Protein AF-A0A2R5FBG6-F1 (afdb_monomer_lite)

Secondary structure (DSSP, 8-state):
-PPPP--------PPPPPHHHHHHHHHHHHHHS-SS---EEE---SS---SSPPEEEEEEEEEPPTTSTT-EEEEESS-SS---HHHHHHHHHHHHHHHHHHHHHHHHTSSS-HHHHHHHHHHHHHS----

Structure (mmCIF, N/CA/C/O backbone):
data_AF-A0A2R5FBG6-F1
#
_entry.id   AF-A0A2R5FBG6-F1
#
loop_
_atom_site.group_PDB
_atom_site.id
_atom_site.type_symbol
_atom_site.label_atom_id
_atom_site.label_alt_id
_atom_site.label_comp_id
_atom_site.label_asym_id
_atom_site.label_entity_id
_atom_site.label_seq_id
_atom_site.pdbx_PDB_ins_code
_atom_site.Cartn_x
_atom_site.Cartn_y
_atom_site.Cartn_z
_atom_site.occupancy
_atom_site.B_iso_or_equiv
_atom_site.auth_seq_id
_atom_site.auth_comp_id
_atom_site.auth_asym_id
_atom_site.auth_atom_id
_atom_site.pdbx_PDB_model_num
ATOM 1 N N . MET A 1 1 ? -22.314 44.820 39.359 1.00 42.12 1 MET A N 1
ATOM 2 C CA . MET A 1 1 ? -21.416 43.690 39.047 1.00 42.12 1 MET A CA 1
ATOM 3 C C . MET A 1 1 ? -21.972 43.029 37.802 1.00 42.12 1 MET A C 1
ATOM 5 O O . MET A 1 1 ? -23.043 42.446 37.880 1.00 42.12 1 MET A O 1
ATOM 9 N N . SER A 1 2 ? -21.333 43.244 36.655 1.00 45.41 2 SER A N 1
ATOM 10 C CA . SER A 1 2 ? -21.823 42.777 35.355 1.00 45.41 2 SER A CA 1
ATOM 11 C C . SER A 1 2 ? -21.141 41.458 35.008 1.00 45.41 2 SER A C 1
ATOM 13 O O . SER A 1 2 ? -19.916 41.386 34.983 1.00 45.41 2 SER A O 1
ATOM 15 N N . THR A 1 3 ? -21.929 40.412 34.782 1.00 41.12 3 THR A N 1
ATOM 16 C CA . THR A 1 3 ? -21.466 39.116 34.272 1.00 41.12 3 THR A CA 1
ATOM 17 C C . THR A 1 3 ? -20.970 39.263 32.831 1.00 41.12 3 THR A C 1
ATOM 19 O O . THR A 1 3 ? -21.702 39.834 32.020 1.00 41.12 3 THR A O 1
ATOM 22 N N . PRO A 1 4 ? -19.780 38.754 32.469 1.00 42.72 4 PRO A N 1
ATOM 23 C CA . PRO A 1 4 ? -19.367 38.702 31.073 1.00 42.72 4 PRO A CA 1
ATOM 24 C C . PRO A 1 4 ? -20.151 37.613 30.323 1.00 42.72 4 PRO A C 1
ATOM 26 O O . PRO A 1 4 ? -20.404 36.529 30.851 1.00 42.72 4 PRO A O 1
ATOM 29 N N . SER A 1 5 ? -20.560 37.929 29.093 1.00 48.31 5 SER A N 1
ATOM 30 C CA . SER A 1 5 ? -21.272 37.032 28.185 1.00 48.31 5 SER A CA 1
ATOM 31 C C . SER A 1 5 ? -20.359 35.916 27.677 1.00 48.31 5 SER A C 1
ATOM 33 O O . SER A 1 5 ? -19.268 36.186 27.180 1.00 48.31 5 SER A O 1
ATOM 35 N N . LEU A 1 6 ? -20.840 34.673 27.736 1.00 46.38 6 LEU A N 1
ATOM 36 C CA . LEU A 1 6 ? -20.273 33.519 27.034 1.00 46.38 6 LEU A CA 1
ATOM 37 C C . LEU A 1 6 ? -20.494 33.682 25.526 1.00 46.38 6 LEU A C 1
ATOM 39 O O . LEU A 1 6 ? -21.456 33.174 24.957 1.00 46.38 6 LEU A O 1
ATOM 43 N N . GLY A 1 7 ? -19.613 34.436 24.888 1.00 50.31 7 GLY A N 1
ATOM 44 C CA . GLY A 1 7 ? -19.583 34.610 23.447 1.00 50.31 7 GLY A CA 1
ATOM 45 C C . GLY A 1 7 ? -18.149 34.836 23.026 1.00 50.31 7 GLY A C 1
ATOM 46 O O . GLY A 1 7 ? -17.744 35.982 22.955 1.00 50.31 7 GLY A O 1
ATOM 47 N N . GLU A 1 8 ? -17.402 33.741 22.863 1.00 50.50 8 GLU A N 1
ATOM 48 C CA . GLU A 1 8 ? -16.229 33.573 21.988 1.00 50.50 8 GLU A CA 1
ATOM 49 C C . GLU A 1 8 ? -15.362 32.415 22.495 1.00 50.50 8 GLU A C 1
ATOM 51 O O . GLU A 1 8 ? -14.559 32.549 23.407 1.00 50.50 8 GLU A O 1
ATOM 56 N N . THR A 1 9 ? -15.523 31.250 21.877 1.00 42.22 9 THR A N 1
ATOM 57 C CA . THR A 1 9 ? -14.411 30.337 21.568 1.00 42.22 9 THR A CA 1
ATOM 58 C C . THR A 1 9 ? -14.831 29.553 20.331 1.00 42.22 9 THR A C 1
ATOM 60 O O . THR A 1 9 ? -15.106 28.358 20.369 1.00 42.22 9 THR A O 1
ATOM 63 N N . LEU A 1 10 ? -14.932 30.256 19.199 1.00 40.88 10 LEU A N 1
ATOM 64 C CA . LEU A 1 10 ? -14.807 29.574 17.918 1.00 40.88 10 LEU A CA 1
ATOM 65 C C . LEU A 1 10 ? -13.384 29.014 17.895 1.00 40.88 10 LEU A C 1
ATOM 67 O O . LEU A 1 10 ? -12.412 29.769 17.853 1.00 40.88 10 LEU A O 1
ATOM 71 N N . SER A 1 11 ? -13.274 27.692 18.031 1.00 51.31 11 SER A N 1
ATOM 72 C CA . SER A 1 11 ? -12.029 26.953 17.840 1.00 51.31 11 SER A CA 1
ATOM 73 C C . SER A 1 11 ? -11.338 27.431 16.559 1.00 51.31 11 SER A C 1
ATOM 75 O O . SER A 1 11 ? -12.039 27.799 15.610 1.00 51.31 11 SER A O 1
ATOM 77 N N . PRO A 1 12 ? -9.993 27.446 16.501 1.00 50.22 12 PRO A N 1
ATOM 78 C CA . PRO A 1 12 ? -9.295 27.871 15.299 1.00 50.22 12 PRO A CA 1
ATOM 79 C C . PRO A 1 12 ? -9.839 27.064 14.123 1.00 50.22 12 PRO A C 1
ATOM 81 O O . PRO A 1 12 ? -9.833 25.833 14.150 1.00 50.22 12 PRO A O 1
ATOM 84 N N . ILE A 1 13 ? -10.364 27.770 13.119 1.00 52.41 13 ILE A N 1
ATOM 85 C CA . ILE A 1 13 ? -10.732 27.187 11.834 1.00 52.41 13 ILE A CA 1
ATOM 86 C C . ILE A 1 13 ? -9.414 26.671 11.269 1.00 52.41 13 ILE A C 1
ATOM 88 O O . ILE A 1 13 ? -8.636 27.430 10.690 1.00 52.41 13 ILE A O 1
ATOM 92 N N . HIS A 1 14 ? -9.101 25.404 11.540 1.00 53.41 14 HIS A N 1
ATOM 93 C CA . HIS A 1 14 ? -7.958 24.756 10.931 1.00 53.41 14 HIS A CA 1
ATOM 94 C C . HIS A 1 14 ? -8.142 24.917 9.419 1.00 53.41 14 HIS A C 1
ATOM 96 O O . HIS A 1 14 ? -9.232 24.617 8.917 1.00 53.41 14 HIS A O 1
ATOM 102 N N . PRO A 1 15 ? -7.140 25.446 8.693 1.00 60.69 15 PRO A N 1
ATOM 103 C CA . PRO A 1 15 ? -7.235 25.535 7.245 1.00 60.69 15 PRO A CA 1
ATOM 104 C C . PRO A 1 15 ? -7.583 24.144 6.696 1.00 60.69 15 PRO A C 1
ATOM 106 O O . PRO A 1 15 ? -7.143 23.149 7.284 1.00 60.69 15 PRO A O 1
ATOM 109 N N . PRO A 1 16 ? -8.391 24.050 5.621 1.00 68.38 16 PRO A N 1
ATOM 110 C CA . PRO A 1 16 ? -8.782 22.764 5.061 1.00 68.38 16 PRO A CA 1
ATOM 111 C C . PRO A 1 16 ? -7.525 21.930 4.818 1.00 68.38 16 PRO A C 1
ATOM 113 O O . PRO A 1 16 ? -6.617 22.345 4.097 1.00 68.38 16 PRO A O 1
ATOM 116 N N . LEU A 1 17 ? -7.452 20.792 5.507 1.00 73.75 17 LEU A N 1
ATOM 117 C CA . LEU A 1 17 ? -6.282 19.929 5.501 1.00 73.75 17 LEU A CA 1
ATOM 118 C C . LEU A 1 17 ? -6.095 19.411 4.074 1.00 73.75 17 LEU A C 1
ATOM 120 O O . LEU A 1 17 ? -6.997 18.778 3.521 1.00 73.75 17 LEU A O 1
ATOM 124 N N . THR A 1 18 ? -4.946 19.698 3.463 1.00 82.94 18 THR A N 1
ATOM 125 C CA . THR A 1 18 ? -4.623 19.106 2.163 1.00 82.94 18 THR A CA 1
ATOM 126 C C . THR A 1 18 ? -4.476 17.595 2.319 1.00 82.94 18 THR A C 1
ATOM 128 O O . THR A 1 18 ? -4.226 17.085 3.416 1.00 82.94 18 THR A O 1
ATOM 131 N N . VAL A 1 19 ? -4.630 16.858 1.221 1.00 77.94 19 VAL A N 1
ATOM 132 C CA . VAL A 1 19 ? -4.512 15.393 1.230 1.00 77.94 19 VAL A CA 1
ATOM 133 C C . VAL A 1 19 ? -3.131 14.970 1.741 1.00 77.94 19 VAL A C 1
ATOM 135 O O . VAL A 1 19 ? -3.004 14.024 2.516 1.00 77.94 19 VAL A O 1
ATOM 138 N N . GLU A 1 20 ? -2.098 15.721 1.375 1.00 80.31 20 GLU A N 1
ATOM 139 C CA . GLU A 1 20 ? -0.715 15.504 1.788 1.00 80.31 20 GLU A CA 1
ATOM 140 C C . GLU A 1 20 ? -0.537 15.761 3.288 1.00 80.31 20 GLU A C 1
ATOM 142 O O . GLU A 1 20 ? 0.039 14.928 3.990 1.00 80.31 20 GLU A O 1
ATOM 147 N N . ALA A 1 21 ? -1.095 16.864 3.801 1.00 79.94 21 ALA A N 1
ATOM 148 C CA . ALA A 1 21 ? -1.048 17.191 5.225 1.00 79.94 21 ALA A CA 1
ATOM 149 C C . ALA A 1 21 ? -1.806 16.154 6.071 1.00 79.94 21 ALA A C 1
ATOM 151 O O . ALA A 1 21 ? -1.379 15.804 7.172 1.00 79.94 21 ALA A O 1
ATOM 152 N N . ALA A 1 22 ? -2.901 15.610 5.539 1.00 80.44 22 ALA A N 1
ATOM 153 C CA . ALA A 1 22 ? -3.653 14.531 6.163 1.00 80.44 22 ALA A CA 1
ATOM 154 C C . ALA A 1 22 ? -2.856 13.223 6.224 1.00 80.44 22 ALA A C 1
ATOM 156 O O . ALA A 1 22 ? -2.826 12.572 7.268 1.00 80.44 22 ALA A O 1
ATOM 157 N N . ILE A 1 23 ? -2.166 12.852 5.142 1.00 80.69 23 ILE A N 1
ATOM 158 C CA . ILE A 1 23 ? -1.296 11.668 5.121 1.00 80.69 23 ILE A CA 1
ATOM 159 C C . ILE A 1 23 ? -0.151 11.822 6.116 1.00 80.69 23 ILE A C 1
ATOM 161 O O . ILE A 1 23 ? 0.145 10.878 6.851 1.00 80.69 23 ILE A O 1
ATOM 165 N N . GLU A 1 24 ? 0.480 12.994 6.172 1.00 81.31 24 GLU A N 1
ATOM 166 C CA . GLU A 1 24 ? 1.569 13.252 7.110 1.00 81.31 24 GLU A CA 1
ATOM 167 C C . GLU A 1 24 ? 1.084 13.165 8.562 1.00 81.31 24 GLU A C 1
ATOM 169 O O . GLU A 1 24 ? 1.724 12.501 9.378 1.00 81.31 24 GLU A O 1
ATOM 174 N N . LEU A 1 25 ? -0.071 13.761 8.878 1.00 79.62 25 LEU A N 1
ATOM 175 C CA . LEU A 1 25 ? -0.686 13.684 10.203 1.00 79.62 25 LEU A CA 1
ATOM 176 C C . LEU A 1 25 ? -0.996 12.233 10.594 1.00 79.62 25 LEU A C 1
ATOM 178 O O . LEU A 1 25 ? -0.597 11.789 11.666 1.00 79.62 25 LEU A O 1
ATOM 182 N N . LEU A 1 26 ? -1.671 11.479 9.725 1.00 79.06 26 LEU A N 1
ATOM 183 C CA . LEU A 1 26 ? -2.051 10.089 9.989 1.00 79.06 26 LEU A CA 1
ATOM 184 C C . LEU A 1 26 ? -0.826 9.178 10.122 1.00 79.06 26 LEU A C 1
ATOM 186 O O . LEU A 1 26 ? -0.788 8.294 10.977 1.00 79.06 26 LEU A O 1
ATOM 190 N N . THR A 1 27 ? 0.206 9.426 9.317 1.00 76.38 27 THR A N 1
ATOM 191 C CA . THR A 1 27 ? 1.482 8.712 9.413 1.00 76.38 27 THR A CA 1
ATOM 192 C C . THR A 1 27 ? 2.189 9.053 10.720 1.00 76.38 27 THR A C 1
ATOM 194 O O . THR A 1 27 ? 2.644 8.151 11.415 1.00 76.38 27 THR A O 1
ATOM 197 N N . LYS A 1 28 ? 2.230 10.331 11.114 1.00 76.62 28 LYS A N 1
ATOM 198 C CA . LYS A 1 28 ? 2.771 10.752 12.412 1.00 76.62 28 LYS A CA 1
ATOM 199 C C . LYS A 1 28 ? 2.012 10.122 13.569 1.00 76.62 28 LYS A C 1
ATOM 201 O O . LYS A 1 28 ? 2.661 9.597 14.455 1.00 76.62 28 LYS A O 1
ATOM 206 N N . LEU A 1 29 ? 0.680 10.109 13.549 1.00 74.88 29 LEU A N 1
ATOM 207 C CA . LEU A 1 29 ? -0.138 9.472 14.588 1.00 74.88 29 LEU A CA 1
ATOM 208 C C . LEU A 1 29 ? 0.147 7.971 14.696 1.00 74.88 29 LEU A C 1
ATOM 210 O O . LEU A 1 29 ? 0.287 7.459 15.802 1.00 74.88 29 LEU A O 1
ATOM 214 N N . LYS A 1 30 ? 0.331 7.288 13.561 1.00 70.75 30 LYS A N 1
ATOM 215 C CA . LYS A 1 30 ? 0.746 5.880 13.533 1.00 70.75 30 LYS A CA 1
ATOM 216 C C . LYS A 1 30 ? 2.091 5.651 14.239 1.00 70.75 30 LYS A C 1
ATOM 218 O O . LYS A 1 30 ? 2.240 4.652 14.929 1.00 70.75 30 LYS A O 1
ATOM 223 N N . TRP A 1 31 ? 3.069 6.539 14.047 1.00 69.50 31 TRP A N 1
ATOM 224 C CA . TRP A 1 31 ? 4.411 6.402 14.638 1.00 69.50 31 TRP A CA 1
ATOM 225 C C . TRP A 1 31 ? 4.540 7.002 16.046 1.00 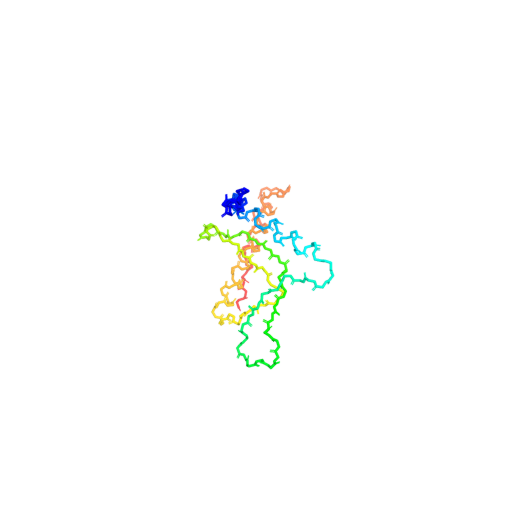69.50 31 TRP A C 1
ATOM 227 O O . TRP A 1 31 ? 5.397 6.572 16.811 1.00 69.50 31 TRP A O 1
ATOM 237 N N . ALA A 1 32 ? 3.709 7.988 16.385 1.00 68.94 32 ALA A N 1
ATOM 238 C CA . ALA A 1 32 ? 3.648 8.629 17.698 1.00 68.94 32 ALA A CA 1
ATOM 239 C C . ALA A 1 32 ? 2.883 7.780 18.726 1.00 68.94 32 ALA A C 1
ATOM 241 O O . ALA A 1 32 ? 3.041 7.990 19.928 1.00 68.94 32 ALA A O 1
ATOM 242 N N . GLY A 1 33 ? 2.082 6.810 18.270 1.00 55.72 33 GLY A N 1
ATOM 243 C CA . GLY A 1 33 ? 1.518 5.764 19.115 1.00 55.72 33 GLY A CA 1
ATOM 244 C C . G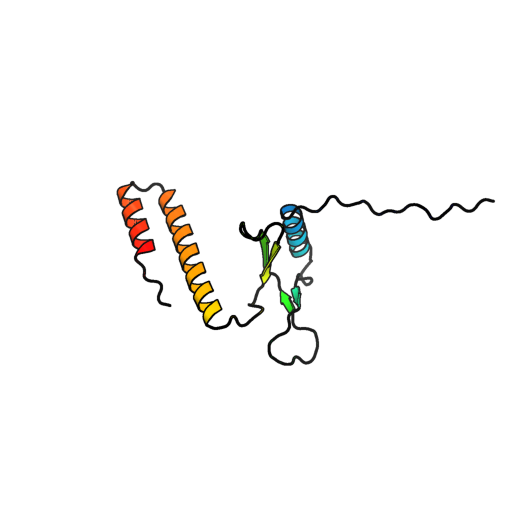LY A 1 33 ? 2.628 4.878 19.679 1.00 55.72 33 GLY A C 1
ATOM 245 O O . GLY A 1 33 ? 3.202 4.046 18.978 1.00 55.72 33 GLY A O 1
ATOM 246 N N . HIS A 1 34 ? 2.952 5.052 20.960 1.00 48.16 34 HIS A N 1
ATOM 247 C CA . HIS A 1 34 ? 3.884 4.182 21.668 1.00 48.16 34 HIS A CA 1
ATOM 248 C C . HIS A 1 34 ? 3.306 2.756 21.776 1.00 48.16 34 HIS A C 1
ATOM 250 O O . HIS A 1 34 ? 2.468 2.469 22.625 1.00 48.16 34 HIS A O 1
ATOM 256 N N . GLY A 1 35 ? 3.782 1.844 20.929 1.00 56.41 35 GLY A N 1
ATOM 257 C CA . GLY A 1 35 ? 3.761 0.391 21.150 1.00 56.41 35 GLY A CA 1
ATOM 258 C C . GLY A 1 35 ? 2.439 -0.357 20.919 1.00 56.41 35 GLY A C 1
ATOM 259 O O . GLY A 1 35 ? 2.493 -1.417 20.305 1.00 56.41 35 GLY A O 1
ATOM 260 N N . ASN A 1 36 ? 1.283 0.165 21.361 1.00 53.00 36 ASN A N 1
ATOM 261 C CA . ASN A 1 36 ? -0.005 -0.563 21.332 1.00 53.00 36 ASN A CA 1
ATOM 262 C C . ASN A 1 36 ? -1.149 0.137 20.572 1.00 53.00 36 ASN A C 1
ATOM 264 O O . ASN A 1 36 ? -2.048 -0.548 20.082 1.00 53.00 36 ASN A O 1
ATOM 268 N N . ASP A 1 37 ? -1.120 1.463 20.426 1.00 59.34 37 ASP A N 1
ATOM 269 C CA . ASP A 1 37 ? -2.175 2.205 19.727 1.00 59.34 37 ASP A CA 1
ATOM 270 C C . ASP A 1 37 ? -1.918 2.192 18.217 1.00 59.34 37 ASP A C 1
ATOM 272 O O . ASP A 1 37 ? -1.345 3.109 17.628 1.00 59.34 37 ASP A O 1
ATOM 276 N N . THR A 1 38 ? -2.312 1.093 17.579 1.00 66.50 38 THR A N 1
ATOM 277 C CA . THR A 1 38 ? -2.306 0.979 16.120 1.00 66.50 38 THR A CA 1
ATOM 278 C C . THR A 1 38 ? -3.576 1.595 15.547 1.00 66.50 38 THR A C 1
ATOM 280 O O . THR A 1 38 ? -4.689 1.304 15.989 1.00 66.50 38 THR A O 1
ATOM 283 N N . ILE A 1 39 ? -3.430 2.434 14.514 1.00 77.81 39 ILE A N 1
ATOM 284 C CA . ILE A 1 39 ? -4.586 2.851 13.717 1.00 77.81 39 ILE A CA 1
ATOM 285 C C . ILE A 1 39 ? -5.141 1.588 13.062 1.00 77.81 39 ILE A C 1
ATOM 287 O O . ILE A 1 39 ? -4.452 0.943 12.272 1.00 77.81 39 ILE A O 1
ATOM 291 N N . SER A 1 40 ? -6.373 1.230 13.403 1.00 80.88 40 SER A N 1
ATOM 292 C CA . SER A 1 40 ? -7.058 0.065 12.861 1.00 80.88 40 SER A CA 1
ATOM 293 C C . SER A 1 40 ? -8.399 0.467 12.266 1.00 80.88 40 SER A C 1
ATOM 295 O O . SER A 1 40 ? -9.022 1.448 12.675 1.00 80.88 40 SER A O 1
ATOM 297 N N . ILE A 1 41 ? -8.819 -0.274 11.248 1.00 82.31 41 ILE A N 1
ATOM 298 C CA . ILE A 1 41 ? -10.108 -0.088 10.591 1.00 82.31 41 ILE A CA 1
ATOM 299 C C . ILE A 1 41 ? -11.002 -1.234 11.031 1.00 82.31 41 ILE A C 1
ATOM 301 O O . ILE A 1 41 ? -10.666 -2.402 10.822 1.00 82.31 41 ILE A O 1
ATOM 305 N N . ALA A 1 42 ? -12.127 -0.887 11.650 1.00 79.00 42 ALA A N 1
ATOM 306 C CA . ALA A 1 42 ? -13.194 -1.835 11.911 1.00 79.00 42 ALA A CA 1
ATOM 307 C C . ALA A 1 42 ? -13.792 -2.313 10.582 1.00 79.00 42 ALA A C 1
ATOM 309 O O . ALA A 1 42 ? -13.999 -1.517 9.663 1.00 79.00 42 ALA A O 1
ATOM 310 N N . TYR A 1 43 ? -14.072 -3.606 10.482 1.00 77.69 43 TYR A N 1
ATOM 311 C CA . TYR A 1 43 ? -14.700 -4.200 9.310 1.00 77.69 43 TYR A CA 1
ATOM 312 C C . TYR A 1 43 ? -15.701 -5.270 9.733 1.00 77.69 43 TYR A C 1
ATOM 314 O O . TYR A 1 43 ? -15.632 -5.817 10.833 1.00 77.69 43 TYR A O 1
ATOM 322 N N . GLU A 1 44 ? -16.638 -5.561 8.841 1.00 68.19 44 GLU A N 1
ATOM 323 C CA . GLU A 1 44 ? -17.627 -6.609 9.042 1.00 68.19 44 GLU A CA 1
ATOM 324 C C . GLU A 1 44 ? -17.210 -7.836 8.221 1.00 68.19 44 GLU A C 1
ATOM 326 O O . GLU A 1 44 ? -17.297 -7.814 6.988 1.00 68.19 44 GLU A O 1
ATOM 331 N N . PRO A 1 45 ? -16.680 -8.896 8.854 1.00 67.25 45 PRO A N 1
ATOM 332 C CA . PRO A 1 45 ? -16.368 -10.118 8.135 1.00 67.25 45 PRO A CA 1
ATOM 333 C C . PRO A 1 45 ? -17.663 -10.814 7.704 1.00 67.25 45 PRO A C 1
ATOM 335 O O . PRO A 1 45 ? -18.690 -10.720 8.366 1.00 67.25 45 PRO A O 1
ATOM 338 N N . GLY A 1 46 ? -17.606 -11.600 6.624 1.00 64.31 46 GLY A N 1
ATOM 339 C CA . GLY A 1 46 ? -18.739 -12.407 6.139 1.00 64.31 46 GLY A CA 1
ATOM 340 C C . GLY A 1 46 ? -19.153 -13.570 7.058 1.00 64.31 46 GLY A C 1
ATOM 341 O O . GLY A 1 46 ? -19.763 -14.528 6.590 1.00 64.31 46 GLY A O 1
ATOM 342 N N . HIS A 1 47 ? -18.784 -13.529 8.338 1.00 65.12 47 HIS A N 1
ATOM 343 C CA . HIS A 1 47 ? -19.143 -14.494 9.369 1.00 65.12 47 HIS A CA 1
ATOM 344 C C . HIS A 1 47 ? -19.536 -13.759 10.654 1.00 65.12 47 HIS A C 1
ATOM 346 O O . HIS A 1 47 ? -19.034 -12.675 10.941 1.00 65.12 47 HIS A O 1
ATOM 352 N N . ALA A 1 48 ? -20.393 -14.373 11.472 1.00 60.78 48 ALA A N 1
ATOM 353 C CA . ALA A 1 48 ? -20.717 -13.825 12.784 1.00 60.78 48 ALA A CA 1
ATOM 354 C C . ALA A 1 48 ? -19.466 -13.805 13.676 1.00 60.78 48 ALA A C 1
ATOM 356 O O . ALA A 1 48 ? -18.700 -14.772 13.713 1.00 60.78 48 ALA A O 1
ATOM 357 N N . THR A 1 49 ? -19.259 -12.710 14.402 1.00 56.50 49 THR A N 1
ATOM 358 C CA . THR A 1 49 ? -18.201 -12.594 15.411 1.00 56.50 49 THR A CA 1
ATOM 359 C C . THR A 1 49 ? -18.811 -12.412 16.787 1.00 56.50 49 THR A C 1
ATOM 361 O O . THR A 1 49 ? -19.728 -11.615 16.964 1.00 56.50 49 THR A O 1
ATOM 364 N N . ILE A 1 50 ? -18.302 -13.156 17.768 1.00 57.31 50 ILE A N 1
ATOM 365 C CA . ILE A 1 50 ? -18.669 -13.008 19.178 1.00 57.31 50 ILE A CA 1
ATOM 366 C C . ILE A 1 50 ? -17.570 -12.178 19.845 1.00 57.31 50 ILE A C 1
ATOM 368 O O . ILE A 1 50 ? -16.411 -12.585 19.832 1.00 57.31 50 ILE A O 1
ATOM 372 N N . GLY A 1 51 ? -17.926 -11.031 20.428 1.00 73.38 51 GLY A N 1
ATOM 373 C CA . GLY A 1 51 ? -16.986 -10.145 21.123 1.00 73.38 51 GLY A CA 1
ATOM 374 C C . GLY A 1 51 ? -16.809 -8.787 20.440 1.00 73.38 51 GLY A C 1
ATOM 375 O O . GLY A 1 51 ? -17.769 -8.228 19.915 1.00 73.38 51 GLY A O 1
ATOM 376 N N . ALA A 1 52 ? -15.593 -8.236 20.505 1.00 67.38 52 ALA A N 1
ATOM 377 C CA . ALA A 1 52 ? -15.269 -6.924 19.944 1.00 67.38 52 ALA A CA 1
ATOM 378 C C . ALA A 1 52 ? -15.394 -6.903 18.411 1.00 67.38 52 ALA A C 1
ATOM 380 O O . ALA A 1 52 ? -15.147 -7.914 17.750 1.00 67.38 52 ALA A O 1
ATOM 381 N N . THR A 1 53 ? -15.746 -5.737 17.853 1.00 76.19 53 THR A N 1
ATOM 382 C CA . THR A 1 53 ? -15.813 -5.533 16.402 1.00 76.19 53 THR A CA 1
ATOM 383 C C . THR A 1 53 ? -14.469 -5.890 15.767 1.00 76.19 53 THR A C 1
ATOM 385 O 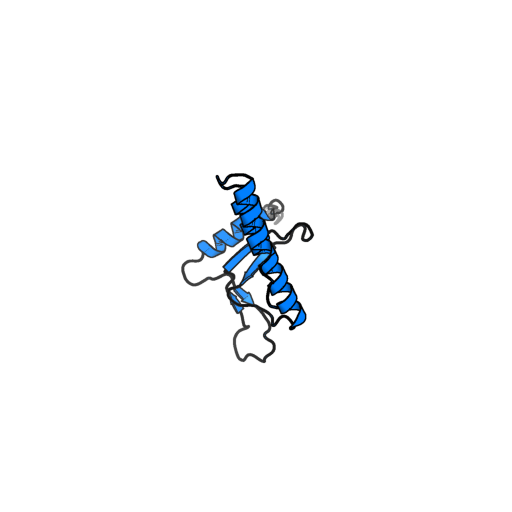O . THR A 1 53 ? -13.446 -5.347 16.193 1.00 76.19 53 THR A O 1
ATOM 388 N N . PRO A 1 54 ? -14.445 -6.771 14.755 1.00 78.62 54 PRO A N 1
ATOM 389 C CA . PRO A 1 54 ? -13.220 -7.123 14.055 1.00 78.62 54 PRO A CA 1
ATOM 390 C C . PRO A 1 54 ? -12.553 -5.876 13.491 1.00 78.62 54 PRO A C 1
ATOM 392 O O . PRO A 1 54 ? -13.198 -5.039 12.858 1.00 78.62 54 PRO A O 1
ATOM 395 N N . SER A 1 55 ? -11.252 -5.751 13.715 1.00 83.06 55 SER A N 1
ATOM 396 C CA . SER A 1 55 ? -10.455 -4.655 13.185 1.00 83.06 55 SER A CA 1
ATOM 397 C C . SER A 1 55 ? -9.162 -5.179 12.576 1.00 83.06 55 SER A C 1
ATOM 399 O O . SER A 1 55 ? -8.676 -6.254 12.929 1.00 83.06 55 SER A O 1
ATOM 401 N N . VAL A 1 56 ? -8.624 -4.433 11.613 1.00 85.19 56 VAL A N 1
ATOM 402 C CA . VAL A 1 56 ? -7.333 -4.731 10.981 1.00 85.19 56 VAL A CA 1
ATOM 403 C C . VAL A 1 56 ? -6.454 -3.500 11.053 1.00 85.19 56 VAL A C 1
ATOM 405 O O . VAL A 1 56 ? -6.909 -2.386 10.778 1.00 85.19 56 VAL A O 1
ATOM 408 N N . ALA A 1 57 ? -5.187 -3.701 11.404 1.00 83.94 57 ALA A N 1
ATOM 409 C CA . ALA A 1 57 ? -4.206 -2.633 11.470 1.00 83.94 57 ALA A CA 1
ATOM 410 C C . ALA A 1 57 ? -3.962 -2.002 10.087 1.00 83.94 57 ALA A C 1
ATOM 412 O O . ALA A 1 57 ? -3.847 -2.688 9.065 1.00 83.94 57 ALA A O 1
ATOM 413 N N . VAL A 1 58 ? -3.849 -0.676 10.061 1.00 85.44 58 VAL A N 1
ATOM 414 C CA . VAL A 1 58 ? -3.452 0.098 8.885 1.00 85.44 58 VAL A CA 1
ATOM 415 C C . VAL A 1 58 ? -1.928 0.125 8.801 1.00 85.44 58 VAL A C 1
ATOM 417 O O . VAL A 1 58 ? -1.229 0.639 9.676 1.00 85.44 58 VAL A O 1
ATOM 420 N N . THR A 1 59 ? -1.388 -0.412 7.713 1.00 84.38 59 THR A N 1
ATOM 421 C CA . THR A 1 59 ? 0.048 -0.458 7.430 1.00 84.38 59 THR A CA 1
ATOM 422 C C . THR A 1 59 ? 0.554 0.824 6.775 1.00 84.38 59 THR A C 1
ATOM 424 O O . THR A 1 59 ? 1.725 1.163 6.950 1.00 84.38 59 THR A O 1
ATOM 427 N N . GLY A 1 60 ? -0.300 1.600 6.103 1.00 80.12 60 GLY A N 1
ATOM 428 C CA . GLY A 1 60 ? 0.088 2.897 5.544 1.00 80.12 60 GLY A CA 1
ATOM 429 C C . GLY A 1 60 ? -1.056 3.662 4.888 1.00 80.12 60 GLY A C 1
ATOM 430 O O . GLY A 1 60 ? -2.159 3.145 4.749 1.00 80.12 60 GLY A O 1
ATOM 431 N N . PHE A 1 61 ? -0.768 4.888 4.457 1.00 81.50 61 PHE A N 1
ATOM 432 C CA . PHE A 1 61 ? -1.703 5.760 3.748 1.00 81.50 61 PHE A CA 1
ATOM 433 C C . PHE A 1 61 ? -1.097 6.210 2.420 1.00 81.50 61 PHE A C 1
ATOM 435 O O . PHE A 1 61 ? 0.112 6.413 2.324 1.00 81.50 61 PHE A O 1
ATOM 442 N N . THR A 1 62 ? -1.929 6.352 1.393 1.00 78.44 62 THR A N 1
ATOM 443 C CA . THR A 1 62 ? -1.517 6.781 0.050 1.00 78.44 62 THR A CA 1
ATOM 444 C C . THR A 1 62 ? -2.534 7.749 -0.542 1.00 78.44 62 THR A C 1
ATOM 446 O O . THR A 1 62 ? -3.719 7.701 -0.204 1.00 78.44 62 THR A O 1
ATOM 449 N N . VAL A 1 63 ? -2.071 8.632 -1.427 1.00 79.00 63 VAL A N 1
ATOM 450 C CA . VAL A 1 63 ? -2.953 9.472 -2.246 1.00 79.00 63 VAL A CA 1
ATOM 451 C C . VAL A 1 63 ? -3.571 8.600 -3.338 1.00 79.00 63 VAL A C 1
ATOM 453 O O . VAL A 1 63 ? -2.891 7.758 -3.928 1.00 79.00 63 VAL A O 1
ATOM 456 N N . GLY A 1 64 ? -4.862 8.786 -3.605 1.00 66.56 64 GLY A N 1
ATOM 457 C CA . GLY A 1 64 ? -5.531 8.125 -4.721 1.00 66.56 64 GLY A CA 1
ATOM 458 C C . GLY A 1 64 ? -4.965 8.501 -6.088 1.00 66.56 64 GLY A C 1
ATOM 459 O O . GLY A 1 64 ? -4.453 9.596 -6.280 1.00 66.56 64 GLY A O 1
ATOM 460 N N . PHE A 1 65 ? -5.114 7.606 -7.066 1.00 60.50 65 PHE A N 1
ATOM 461 C CA . PHE A 1 65 ? -4.804 7.916 -8.467 1.00 60.50 65 PHE A CA 1
ATOM 462 C C . PHE A 1 65 ? -5.832 8.890 -9.065 1.00 60.50 65 PHE A C 1
ATOM 464 O O . PHE A 1 65 ? -6.974 8.882 -8.611 1.00 60.50 65 PHE A O 1
ATOM 471 N N . ASP A 1 66 ? -5.425 9.643 -10.094 1.00 51.38 66 ASP A N 1
ATOM 472 C CA . ASP A 1 66 ? -6.061 10.789 -10.784 1.00 51.38 66 ASP A CA 1
ATOM 473 C C . ASP A 1 66 ? -7.603 10.878 -10.737 1.00 51.38 66 ASP A C 1
ATOM 475 O O . ASP A 1 66 ? -8.164 11.932 -10.485 1.00 51.38 66 ASP A O 1
ATOM 479 N N . TRP A 1 67 ? -8.337 9.771 -10.858 1.00 55.50 67 TRP A N 1
ATOM 480 C CA . TRP A 1 67 ? -9.810 9.785 -10.798 1.00 55.50 67 TRP A CA 1
ATOM 481 C C . TRP A 1 67 ? -10.398 9.854 -9.373 1.00 55.50 67 TRP A C 1
ATOM 483 O O . TRP A 1 67 ? -11.615 9.877 -9.197 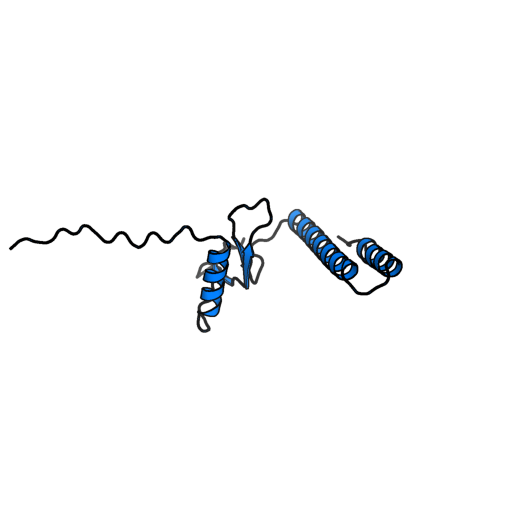1.00 55.50 67 TRP A O 1
ATOM 493 N N . ASN A 1 68 ? -9.554 9.882 -8.338 1.00 60.41 68 ASN A N 1
ATOM 494 C CA . ASN A 1 68 ? -9.928 9.850 -6.922 1.00 60.41 68 ASN A CA 1
ATOM 495 C C . ASN A 1 68 ? -9.652 11.186 -6.210 1.00 60.41 68 ASN A C 1
ATOM 497 O O . ASN A 1 68 ? -9.175 11.184 -5.073 1.00 60.41 68 ASN A O 1
ATOM 501 N N . HIS A 1 69 ? -9.940 12.311 -6.878 1.00 61.59 69 HIS A N 1
ATOM 502 C CA . HIS A 1 69 ? -9.735 13.671 -6.363 1.00 61.59 69 HIS A CA 1
ATOM 503 C C . HIS A 1 69 ? -10.089 13.801 -4.869 1.00 61.59 69 HIS A C 1
ATOM 505 O O . HIS A 1 69 ? -11.232 13.579 -4.466 1.00 61.59 69 HIS A O 1
ATOM 511 N N . GLY A 1 70 ? -9.095 14.169 -4.054 1.00 68.62 70 GLY A N 1
ATOM 512 C CA . GLY A 1 70 ? -9.276 14.460 -2.628 1.00 68.62 70 GLY A CA 1
ATOM 513 C C . GLY A 1 70 ? -9.384 13.243 -1.702 1.00 68.62 70 GLY A C 1
ATOM 514 O O . GLY A 1 70 ? -9.720 13.418 -0.533 1.00 68.62 70 GLY A O 1
ATOM 515 N N . LYS A 1 71 ? -9.137 12.016 -2.185 1.00 76.62 71 LYS A N 1
ATOM 516 C CA . LYS A 1 71 ? -9.264 10.797 -1.370 1.00 76.62 71 LYS A CA 1
ATOM 517 C C . LYS A 1 71 ? -7.917 10.243 -0.911 1.00 76.62 71 LYS A C 1
ATOM 519 O O . LYS A 1 71 ? -6.953 10.172 -1.674 1.00 76.62 71 LYS A O 1
ATOM 524 N N . ILE A 1 72 ? -7.908 9.769 0.333 1.00 79.88 72 ILE A N 1
ATOM 525 C CA . ILE A 1 72 ? -6.805 9.031 0.953 1.00 79.88 72 ILE A CA 1
ATOM 526 C C . ILE A 1 72 ? -7.184 7.555 0.991 1.00 79.88 72 ILE A C 1
ATOM 528 O O . ILE A 1 72 ? -8.310 7.201 1.342 1.00 79.88 72 ILE A O 1
ATOM 532 N N . PHE A 1 73 ? -6.231 6.695 0.660 1.00 80.94 73 PHE A N 1
ATOM 533 C CA . PHE A 1 73 ? -6.387 5.249 0.692 1.00 80.94 73 PHE A CA 1
ATOM 534 C C . PHE A 1 73 ? -5.546 4.671 1.824 1.00 80.94 73 PHE A C 1
ATOM 536 O O . PHE A 1 73 ? -4.334 4.892 1.879 1.00 80.94 73 PHE A O 1
ATOM 543 N N . ALA A 1 74 ? -6.195 3.926 2.717 1.00 83.69 74 ALA A N 1
ATOM 544 C CA . ALA A 1 74 ? -5.539 3.185 3.783 1.00 83.69 74 ALA A CA 1
ATOM 545 C C . ALA A 1 74 ? -5.179 1.774 3.300 1.00 83.69 74 ALA A C 1
ATOM 547 O O . ALA A 1 74 ? -6.032 1.029 2.817 1.00 83.69 74 ALA A O 1
ATOM 548 N N . ASN A 1 75 ? -3.912 1.405 3.452 1.00 83.06 75 ASN A N 1
ATOM 549 C CA . ASN A 1 75 ? -3.422 0.051 3.246 1.00 83.06 75 ASN A CA 1
ATOM 550 C C . ASN A 1 75 ? -3.545 -0.712 4.562 1.00 83.06 75 ASN A C 1
ATOM 552 O O . ASN A 1 75 ? -3.085 -0.226 5.590 1.00 83.06 75 ASN A O 1
ATOM 556 N N . THR A 1 76 ? -4.146 -1.894 4.544 1.00 85.12 76 THR A N 1
ATOM 557 C CA . THR A 1 76 ? -4.350 -2.730 5.734 1.00 85.12 76 THR A CA 1
ATOM 558 C C . THR A 1 76 ? -3.416 -3.936 5.739 1.00 85.12 76 THR A C 1
ATOM 560 O O . THR A 1 76 ? -2.917 -4.347 4.692 1.00 85.12 76 THR A O 1
ATOM 563 N N . GLU A 1 77 ? -3.156 -4.494 6.922 1.00 80.81 77 GLU A N 1
ATOM 564 C CA . GLU A 1 77 ? -2.326 -5.695 7.098 1.00 80.81 77 GLU A CA 1
ATOM 565 C C . GLU A 1 77 ? -2.924 -6.912 6.384 1.00 80.81 77 GLU A C 1
ATOM 567 O O . GLU A 1 77 ? -2.223 -7.665 5.711 1.00 80.81 77 GLU A O 1
ATOM 572 N N . THR A 1 78 ? -4.244 -7.064 6.474 1.00 78.81 78 THR A N 1
ATOM 573 C CA . THR A 1 78 ? -5.004 -8.107 5.787 1.00 78.81 78 THR A CA 1
ATOM 574 C C . THR A 1 78 ? -6.072 -7.491 4.888 1.00 78.81 78 THR A C 1
ATOM 576 O O . THR A 1 78 ? -6.478 -6.337 5.050 1.00 78.81 78 THR A O 1
ATOM 579 N N . LYS A 1 79 ? -6.524 -8.245 3.881 1.00 73.88 79 LYS A N 1
ATOM 580 C CA . LYS A 1 79 ? -7.605 -7.795 2.995 1.00 73.88 79 LYS A CA 1
ATOM 581 C C . LYS A 1 79 ? -8.921 -7.761 3.777 1.00 73.88 79 LYS A C 1
ATOM 583 O O . LYS A 1 79 ? -9.359 -8.791 4.272 1.00 73.88 79 LYS A O 1
ATOM 588 N N . LEU A 1 80 ? -9.573 -6.599 3.805 1.00 74.81 80 LEU A N 1
ATOM 589 C CA . LEU A 1 80 ? -10.850 -6.393 4.507 1.00 74.81 80 LEU A CA 1
ATOM 590 C C . LEU A 1 80 ? -12.064 -7.042 3.825 1.00 74.81 80 LEU A C 1
ATOM 592 O O . LEU A 1 80 ? -13.151 -7.064 4.390 1.00 74.81 80 LEU A O 1
ATOM 596 N N . GLY A 1 81 ? -11.905 -7.542 2.601 1.00 68.31 81 GLY A N 1
ATOM 597 C CA . GLY A 1 81 ? -12.979 -8.178 1.854 1.00 68.31 81 GLY A CA 1
ATOM 598 C C . GLY A 1 81 ? -12.456 -9.312 0.992 1.00 68.31 81 GLY A C 1
ATOM 599 O O . GLY A 1 81 ? -11.335 -9.260 0.476 1.00 68.31 81 GLY A O 1
ATOM 600 N N . VAL A 1 82 ? -13.295 -10.329 0.812 1.00 61.78 82 VAL A N 1
ATOM 601 C CA . VAL A 1 82 ? -13.084 -11.363 -0.198 1.00 61.78 82 VAL A CA 1
ATOM 602 C C . VAL A 1 82 ? -13.524 -10.744 -1.518 1.00 61.78 82 VAL A C 1
ATOM 604 O O . VAL A 1 82 ? -14.714 -10.685 -1.825 1.00 61.78 82 VAL A O 1
ATOM 607 N N . GLY A 1 83 ? -12.580 -10.180 -2.273 1.00 59.28 83 GLY A N 1
ATOM 608 C CA . GLY A 1 83 ? -12.877 -9.781 -3.640 1.00 59.28 83 GLY A CA 1
ATOM 609 C C . GLY A 1 83 ? -13.438 -10.999 -4.366 1.00 59.28 83 GLY A C 1
ATOM 610 O O . GLY A 1 83 ? -12.838 -12.072 -4.312 1.00 59.28 83 GLY A O 1
ATOM 611 N N . GLY A 1 84 ? -14.599 -10.862 -5.013 1.00 63.72 84 GLY A N 1
ATOM 612 C CA . GLY A 1 84 ? -15.111 -11.934 -5.862 1.00 63.72 84 GLY A CA 1
ATOM 613 C C . GLY A 1 84 ? -14.028 -12.371 -6.863 1.00 63.72 84 GLY A C 1
ATOM 614 O O . GLY A 1 84 ? -13.152 -11.567 -7.197 1.00 63.72 84 GLY A O 1
ATOM 615 N N . PRO A 1 85 ? -14.066 -13.609 -7.379 1.00 70.69 85 PRO A N 1
ATOM 616 C CA . PRO A 1 85 ? -12.996 -14.161 -8.224 1.00 70.69 85 PRO A CA 1
ATOM 617 C C . PRO A 1 85 ? -12.635 -13.253 -9.417 1.00 70.69 85 PRO A C 1
ATOM 619 O O . PRO A 1 85 ? -11.475 -13.148 -9.813 1.00 70.69 85 PRO A O 1
ATOM 622 N N . VAL A 1 86 ? -13.616 -12.507 -9.934 1.00 70.44 86 VAL A N 1
ATOM 623 C CA . VAL A 1 86 ? -13.419 -11.488 -10.974 1.00 70.44 86 VAL A CA 1
ATOM 624 C C . VAL A 1 86 ? -12.542 -10.327 -10.489 1.00 70.44 86 VAL A C 1
ATOM 626 O O . VAL A 1 86 ? -11.594 -9.958 -11.173 1.00 70.44 86 VAL A O 1
ATOM 629 N N . LEU A 1 87 ? -12.799 -9.768 -9.306 1.00 69.75 87 LEU A N 1
ATOM 630 C CA . LEU A 1 87 ? -12.015 -8.651 -8.774 1.00 69.75 87 LEU A CA 1
ATOM 631 C C . LEU A 1 87 ? -10.580 -9.073 -8.439 1.00 69.75 87 LEU A C 1
ATOM 633 O O . LEU A 1 87 ? -9.644 -8.324 -8.708 1.00 69.75 87 LEU A O 1
ATOM 637 N N . GLU A 1 88 ? -10.395 -10.276 -7.898 1.00 72.38 88 GLU A N 1
ATOM 638 C CA . GLU A 1 88 ? -9.064 -10.813 -7.600 1.00 72.38 88 GLU A CA 1
ATOM 639 C C . GLU A 1 88 ? -8.245 -11.046 -8.876 1.00 72.38 88 GLU A C 1
ATOM 641 O O . GLU A 1 88 ? -7.087 -10.632 -8.943 1.00 72.38 88 GLU A O 1
ATOM 646 N N . SER A 1 89 ? -8.859 -11.591 -9.931 1.00 73.75 89 SER A N 1
ATOM 647 C CA . SER A 1 89 ? -8.187 -11.731 -11.231 1.00 73.75 89 SER A CA 1
ATOM 648 C C . SER A 1 89 ? -7.843 -10.377 -11.867 1.00 73.75 89 SER A C 1
ATOM 650 O O . SER A 1 89 ? -6.740 -10.203 -12.392 1.00 73.75 89 SER A O 1
ATOM 652 N N . LEU A 1 90 ? -8.731 -9.379 -11.774 1.00 74.50 90 LEU A N 1
ATOM 653 C CA . LEU A 1 90 ? -8.442 -8.016 -12.227 1.00 74.50 90 LEU A CA 1
ATOM 654 C C . LEU A 1 90 ? -7.285 -7.397 -11.437 1.00 74.50 90 LEU A C 1
ATOM 656 O O . LEU A 1 90 ? -6.389 -6.799 -12.034 1.00 74.50 90 LEU A O 1
ATOM 660 N N . ARG A 1 91 ? -7.268 -7.570 -10.113 1.00 71.19 91 ARG A N 1
ATOM 661 C CA . ARG A 1 91 ? -6.208 -7.052 -9.242 1.00 71.19 91 ARG A CA 1
ATOM 662 C C . ARG A 1 91 ? -4.864 -7.712 -9.535 1.00 71.19 91 ARG A C 1
ATOM 664 O O . ARG A 1 91 ? -3.862 -7.010 -9.620 1.00 71.19 91 ARG A O 1
ATOM 671 N N . ALA A 1 92 ? -4.840 -9.025 -9.756 1.00 75.62 92 ALA A N 1
ATOM 672 C CA . ALA A 1 92 ? -3.637 -9.748 -10.163 1.00 75.62 92 ALA A CA 1
ATOM 673 C C . ALA A 1 92 ? -3.091 -9.228 -11.504 1.00 75.62 92 ALA A C 1
ATOM 675 O O . ALA A 1 92 ? -1.900 -8.938 -11.615 1.00 75.62 92 ALA A O 1
ATOM 676 N N . ARG A 1 93 ? -3.968 -9.022 -12.498 1.00 75.38 93 ARG A N 1
ATOM 677 C CA . ARG A 1 93 ? -3.591 -8.431 -13.793 1.00 75.38 93 ARG A CA 1
ATOM 678 C C . ARG A 1 93 ? -3.052 -7.012 -13.644 1.00 75.38 93 ARG A C 1
ATOM 680 O O . ARG A 1 93 ? -2.039 -6.685 -14.256 1.00 75.38 93 ARG A O 1
ATOM 687 N N . TYR A 1 94 ? -3.706 -6.185 -12.831 1.00 76.38 94 TYR A N 1
ATOM 688 C CA . TYR A 1 94 ? -3.281 -4.809 -12.595 1.00 76.38 94 TYR A CA 1
ATOM 689 C C . TYR A 1 94 ? -1.921 -4.749 -11.894 1.00 76.38 94 TYR A C 1
ATOM 691 O O . TYR A 1 94 ? -1.034 -4.031 -12.344 1.00 76.38 94 TYR A O 1
ATOM 699 N N . ASN A 1 95 ? -1.718 -5.558 -10.852 1.00 72.88 95 ASN A N 1
ATOM 700 C CA . ASN A 1 95 ? -0.442 -5.641 -10.143 1.00 72.88 95 ASN A CA 1
ATOM 701 C C . ASN A 1 95 ? 0.687 -6.108 -11.071 1.00 72.88 95 ASN A C 1
ATOM 703 O O . ASN A 1 95 ? 1.746 -5.487 -11.091 1.00 72.88 95 ASN A O 1
ATOM 707 N N . ALA A 1 96 ? 0.447 -7.141 -11.886 1.00 76.69 96 ALA A N 1
ATOM 708 C CA . ALA A 1 96 ? 1.426 -7.619 -12.861 1.00 76.69 96 ALA A CA 1
ATOM 709 C C . ALA A 1 96 ? 1.780 -6.540 -13.900 1.00 76.69 96 ALA A C 1
ATOM 711 O O . ALA A 1 96 ? 2.947 -6.373 -14.254 1.00 76.69 96 ALA A O 1
ATOM 712 N N . MET A 1 97 ? 0.789 -5.770 -14.359 1.00 79.50 97 MET A N 1
ATOM 713 C CA . MET A 1 97 ? 1.012 -4.652 -15.278 1.00 79.50 97 MET A CA 1
ATOM 714 C C . MET A 1 97 ? 1.791 -3.513 -14.611 1.00 79.50 97 MET A C 1
ATOM 716 O O . MET A 1 97 ? 2.730 -2.987 -15.203 1.00 79.50 97 MET A O 1
ATOM 720 N N . SER A 1 98 ? 1.450 -3.162 -13.370 1.00 74.44 98 SER A N 1
ATOM 721 C CA . SER A 1 98 ? 2.160 -2.140 -12.595 1.00 74.44 98 SER A CA 1
ATOM 722 C C . SER A 1 98 ? 3.619 -2.531 -12.348 1.00 74.44 98 SER A C 1
ATOM 724 O O . SER A 1 98 ? 4.513 -1.699 -12.483 1.00 74.44 98 SER A O 1
ATOM 726 N N . GLU A 1 99 ? 3.881 -3.799 -12.029 1.00 79.06 99 GLU A N 1
ATOM 727 C CA . GLU A 1 99 ? 5.235 -4.327 -11.854 1.00 79.06 99 GLU A CA 1
ATOM 728 C C . GLU A 1 99 ? 6.029 -4.296 -13.168 1.00 79.06 99 GLU A C 1
ATOM 730 O O . GLU A 1 99 ? 7.205 -3.921 -13.182 1.00 79.06 99 GLU A O 1
ATOM 735 N N . ALA A 1 100 ? 5.390 -4.648 -14.287 1.00 80.81 100 ALA A N 1
ATOM 736 C CA . ALA A 1 100 ? 6.002 -4.556 -15.607 1.00 80.81 100 AL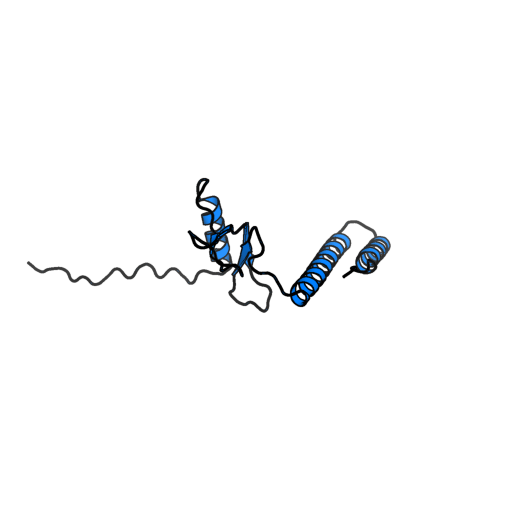A A CA 1
ATOM 737 C C . ALA A 1 100 ? 6.366 -3.106 -15.956 1.00 80.81 100 ALA A C 1
ATOM 739 O O . ALA A 1 100 ? 7.494 -2.852 -16.372 1.00 80.81 100 ALA A O 1
ATOM 740 N N . LEU A 1 101 ? 5.460 -2.151 -15.726 1.00 82.31 101 LEU A N 1
ATOM 741 C CA . LEU A 1 101 ? 5.711 -0.726 -15.956 1.00 82.31 101 LEU A CA 1
ATOM 742 C C . LEU A 1 101 ? 6.853 -0.199 -15.085 1.00 82.31 101 LEU A C 1
ATOM 744 O O . LEU A 1 101 ? 7.727 0.498 -15.595 1.00 82.31 101 LEU A O 1
ATOM 748 N N . TYR A 1 102 ? 6.900 -0.583 -13.807 1.00 80.94 102 TYR A N 1
ATOM 749 C CA . TYR A 1 102 ? 8.009 -0.235 -12.919 1.00 80.94 102 TYR A CA 1
ATOM 750 C C . TYR A 1 102 ? 9.350 -0.758 -13.454 1.00 80.94 102 TYR A C 1
ATOM 752 O O . TYR A 1 102 ? 10.318 -0.005 -13.554 1.00 80.94 102 TYR A O 1
ATOM 760 N N . LYS A 1 103 ? 9.404 -2.030 -13.868 1.00 82.81 103 LYS A N 1
ATOM 761 C CA . LYS A 1 103 ? 10.611 -2.639 -14.450 1.00 82.81 103 LYS A CA 1
ATOM 762 C C . LYS A 1 103 ? 11.027 -1.964 -15.754 1.00 82.81 103 LYS A C 1
ATOM 764 O O . LYS A 1 103 ? 12.213 -1.723 -15.951 1.00 82.81 103 LYS A O 1
ATOM 769 N N . ILE A 1 104 ? 10.074 -1.634 -16.624 1.00 86.94 104 ILE A N 1
ATOM 770 C CA . ILE A 1 104 ? 10.333 -0.897 -17.866 1.00 86.94 104 ILE A CA 1
ATOM 771 C C . ILE A 1 104 ? 10.894 0.488 -17.550 1.00 86.94 104 ILE A C 1
ATOM 773 O O . ILE A 1 104 ? 11.896 0.870 -18.143 1.00 86.94 104 ILE A O 1
ATOM 777 N N . GLY A 1 105 ? 10.310 1.208 -16.589 1.00 82.88 105 GLY A N 1
ATOM 778 C CA . GLY A 1 105 ? 10.818 2.501 -16.132 1.00 82.88 105 GLY A CA 1
ATOM 779 C C . GLY A 1 105 ? 12.234 2.409 -15.558 1.00 82.88 105 GLY A C 1
ATOM 780 O O . GLY A 1 105 ? 13.072 3.254 -15.859 1.00 82.88 105 GLY A O 1
ATOM 781 N N . ALA A 1 106 ? 12.537 1.358 -14.793 1.00 85.69 106 ALA A N 1
ATOM 782 C CA . ALA A 1 106 ? 13.883 1.112 -14.280 1.00 85.69 106 ALA A CA 1
ATOM 783 C C . ALA A 1 106 ? 14.893 0.830 -15.408 1.00 85.69 106 ALA A C 1
ATOM 785 O O . ALA A 1 106 ? 15.987 1.380 -15.392 1.00 85.69 106 ALA A O 1
ATOM 786 N N . ILE A 1 107 ? 14.517 0.023 -16.407 1.00 88.31 107 ILE A N 1
ATOM 787 C CA . ILE A 1 107 ? 15.361 -0.282 -17.575 1.00 88.31 107 ILE A CA 1
ATOM 788 C C . ILE A 1 107 ? 15.561 0.957 -18.455 1.00 88.31 107 ILE A C 1
ATOM 790 O O . ILE A 1 107 ? 16.660 1.210 -18.934 1.00 88.31 107 ILE A O 1
ATOM 794 N N . ALA A 1 108 ? 14.508 1.744 -18.677 1.00 84.38 108 ALA A N 1
ATOM 795 C CA . ALA A 1 108 ? 14.572 2.944 -19.507 1.00 84.38 108 ALA A CA 1
ATOM 796 C C . ALA A 1 108 ? 15.557 3.985 -18.950 1.00 84.38 108 ALA A C 1
ATOM 798 O O . ALA A 1 108 ? 16.177 4.712 -19.725 1.00 84.38 108 ALA A O 1
ATOM 799 N N . ASN A 1 109 ? 15.713 4.015 -17.625 1.00 83.12 109 ASN A N 1
ATOM 800 C CA . ASN A 1 109 ? 16.583 4.941 -16.905 1.00 83.12 109 ASN A CA 1
ATOM 801 C C . ASN A 1 109 ? 17.935 4.332 -16.491 1.00 83.12 109 ASN A C 1
ATOM 803 O O . ASN A 1 109 ? 18.705 4.997 -15.800 1.00 83.12 109 ASN A O 1
ATOM 807 N N . ASP A 1 110 ? 18.237 3.086 -16.867 1.00 81.38 110 ASP A N 1
ATOM 808 C CA . ASP A 1 110 ? 19.525 2.475 -16.531 1.00 81.38 110 ASP A CA 1
ATOM 809 C C . ASP A 1 110 ? 20.647 2.900 -17.494 1.00 81.38 110 ASP A C 1
ATOM 811 O O . ASP A 1 110 ? 20.413 3.513 -18.531 1.00 81.38 110 ASP A O 1
ATOM 815 N N . GLY A 1 111 ? 21.900 2.571 -17.175 1.00 84.00 111 GLY A N 1
ATOM 816 C CA . GLY A 1 111 ? 23.064 2.913 -18.002 1.00 84.00 111 GLY A CA 1
ATOM 817 C C . GLY A 1 111 ? 23.291 2.047 -19.253 1.00 84.00 111 GLY A C 1
ATOM 818 O O . GLY A 1 111 ? 24.340 2.196 -19.874 1.00 84.00 111 GLY A O 1
ATOM 819 N N . ARG A 1 112 ? 22.387 1.125 -19.618 1.00 86.19 112 ARG A N 1
ATOM 820 C CA . ARG A 1 112 ? 22.573 0.201 -20.756 1.00 86.19 112 ARG A CA 1
ATOM 821 C C . ARG A 1 112 ? 22.518 0.919 -22.103 1.00 86.19 112 ARG A C 1
ATOM 823 O O . ARG A 1 112 ? 21.931 1.995 -22.233 1.00 86.19 112 ARG A O 1
ATOM 830 N N . ALA A 1 113 ? 23.079 0.286 -23.132 1.00 87.56 113 ALA A N 1
ATOM 831 C CA . ALA A 1 113 ? 22.965 0.771 -24.504 1.00 87.56 113 ALA A CA 1
ATOM 832 C C . ALA A 1 113 ? 21.507 0.677 -25.022 1.00 87.56 113 ALA A C 1
ATOM 834 O O . ALA A 1 113 ? 20.746 -0.180 -24.561 1.00 87.56 113 ALA A O 1
ATOM 835 N N . PRO A 1 114 ? 21.092 1.511 -25.998 1.00 85.75 114 PRO A N 1
ATOM 836 C CA . PRO A 1 114 ? 19.709 1.544 -26.493 1.00 85.75 114 PRO A CA 1
ATOM 837 C C . PRO A 1 114 ? 19.148 0.182 -26.939 1.00 85.75 114 PRO A C 1
ATOM 839 O O . PRO A 1 114 ? 18.013 -0.158 -26.595 1.00 85.75 114 PRO A O 1
ATOM 842 N N . ASP A 1 115 ? 19.950 -0.627 -27.635 1.00 85.00 115 ASP A N 1
ATOM 843 C CA . ASP A 1 115 ? 19.531 -1.947 -28.127 1.00 85.00 115 ASP A CA 1
ATOM 844 C C . ASP A 1 115 ? 19.357 -2.968 -26.992 1.00 85.00 115 ASP A C 1
ATOM 846 O O . ASP A 1 115 ? 18.421 -3.774 -26.998 1.00 85.00 115 ASP A O 1
ATOM 850 N N . GLU A 1 116 ? 20.203 -2.888 -25.964 1.00 84.81 116 GLU A N 1
ATOM 851 C CA . GLU A 1 116 ? 20.116 -3.725 -24.764 1.00 84.81 116 GLU A CA 1
ATOM 852 C C . GLU A 1 116 ? 18.894 -3.360 -23.912 1.00 84.81 116 GLU A C 1
ATOM 854 O O . GLU A 1 116 ? 18.197 -4.249 -23.410 1.00 84.81 116 GLU A O 1
ATOM 859 N N . ARG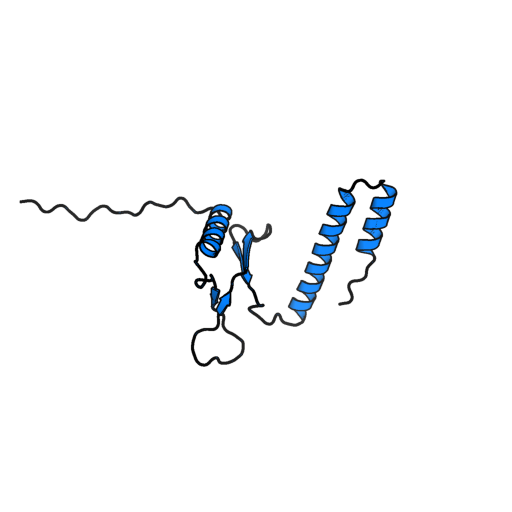 A 1 117 ? 18.573 -2.062 -23.799 1.00 86.25 117 ARG A N 1
ATOM 860 C CA . ARG A 1 117 ? 17.341 -1.593 -23.143 1.00 86.25 117 ARG A CA 1
ATOM 861 C C . ARG A 1 117 ? 16.105 -2.118 -23.861 1.00 86.25 117 ARG A C 1
ATOM 863 O O . ARG A 1 117 ? 15.192 -2.637 -23.218 1.00 86.25 117 ARG A O 1
ATOM 870 N N . LEU A 1 118 ? 16.079 -2.035 -25.193 1.00 84.69 118 LEU A N 1
ATOM 871 C CA . LEU A 1 118 ? 14.952 -2.514 -25.992 1.00 84.69 118 LEU A CA 1
ATOM 872 C C . LEU A 1 118 ? 14.756 -4.032 -25.848 1.00 84.69 118 LEU A C 1
ATOM 874 O O . LEU A 1 118 ? 13.621 -4.497 -25.713 1.00 84.69 118 LEU A O 1
ATOM 878 N N . ALA A 1 119 ? 15.844 -4.806 -25.831 1.00 86.31 119 ALA A N 1
ATOM 879 C CA . ALA A 1 119 ? 15.797 -6.247 -25.592 1.00 86.31 119 ALA A CA 1
ATOM 880 C C . ALA A 1 119 ? 15.269 -6.583 -24.184 1.00 86.31 119 ALA A C 1
ATOM 882 O O . ALA A 1 119 ? 14.407 -7.456 -24.030 1.00 86.31 119 ALA A O 1
ATOM 883 N N . ALA A 1 120 ? 15.719 -5.853 -23.161 1.00 85.19 120 ALA A N 1
ATOM 884 C CA . ALA A 1 120 ? 15.272 -6.035 -21.783 1.00 85.19 120 ALA A CA 1
ATOM 885 C C . ALA A 1 120 ? 13.784 -5.674 -21.593 1.00 85.19 120 ALA A C 1
ATOM 887 O O . ALA A 1 120 ? 13.049 -6.434 -20.960 1.00 85.19 120 ALA A O 1
ATOM 888 N N . ILE A 1 121 ? 13.302 -4.587 -22.206 1.00 85.94 121 ILE A N 1
ATOM 889 C CA . ILE A 1 121 ? 11.878 -4.203 -22.192 1.00 85.94 121 ILE A CA 1
ATOM 890 C C . ILE A 1 121 ? 11.017 -5.284 -22.856 1.00 85.94 121 ILE A C 1
ATOM 892 O O . ILE A 1 121 ? 10.011 -5.712 -22.287 1.00 85.94 121 ILE A O 1
ATOM 896 N N . LYS A 1 122 ? 11.432 -5.795 -24.024 1.00 86.50 122 LYS A N 1
ATOM 897 C CA . LYS A 1 122 ? 10.723 -6.887 -24.714 1.00 86.50 122 LYS A CA 1
ATOM 898 C C . LYS A 1 122 ? 10.637 -8.154 -23.861 1.00 86.50 122 LYS A C 1
ATOM 900 O O . LYS A 1 122 ? 9.602 -8.816 -23.867 1.00 86.50 122 LYS A O 1
ATOM 905 N N . SER A 1 123 ? 11.682 -8.467 -23.094 1.00 87.00 123 SER A N 1
ATOM 906 C CA . SER A 1 123 ? 11.692 -9.602 -22.160 1.00 87.00 123 SER A CA 1
ATOM 907 C C . SER A 1 123 ? 10.678 -9.439 -21.019 1.00 87.00 123 SER A C 1
ATOM 909 O O . SER A 1 123 ? 9.991 -10.396 -20.657 1.00 87.00 123 SER A O 1
ATOM 911 N N . VAL A 1 124 ? 10.519 -8.221 -20.489 1.00 84.56 124 VAL A N 1
ATOM 912 C CA . VAL A 1 124 ? 9.516 -7.913 -19.455 1.00 84.56 124 VAL A CA 1
ATOM 913 C C . VAL A 1 124 ? 8.094 -8.019 -20.017 1.00 84.56 124 VAL A C 1
ATOM 915 O O . VAL A 1 124 ? 7.246 -8.653 -19.392 1.00 84.56 124 VAL A O 1
ATOM 918 N N . CYS A 1 125 ? 7.844 -7.483 -21.215 1.00 80.56 125 CYS A N 1
ATOM 919 C CA . CYS A 1 125 ? 6.529 -7.533 -21.868 1.00 80.56 125 CYS A CA 1
ATOM 920 C C . CYS A 1 125 ? 6.146 -8.930 -22.395 1.00 80.56 125 CYS A C 1
ATOM 922 O O . CYS A 1 125 ? 4.965 -9.247 -22.503 1.00 80.56 125 CYS A O 1
ATOM 924 N N . GLY A 1 126 ? 7.128 -9.767 -22.747 1.00 73.00 126 GLY A N 1
ATOM 925 C CA . GLY A 1 126 ? 6.910 -11.093 -23.335 1.00 73.00 126 GLY A CA 1
ATOM 926 C C . GLY A 1 126 ? 6.546 -12.194 -22.333 1.00 73.00 126 GLY A C 1
ATOM 927 O O . GLY A 1 126 ? 6.088 -13.266 -22.739 1.00 73.00 126 GLY A O 1
ATOM 928 N N . LYS A 1 127 ? 6.715 -11.964 -21.024 1.00 64.50 127 LYS A N 1
ATOM 929 C CA . LYS A 1 127 ? 6.291 -12.922 -19.995 1.00 64.50 127 LYS A CA 1
ATOM 930 C C . LYS A 1 127 ? 4.767 -12.898 -19.873 1.00 64.50 127 LYS A C 1
ATOM 932 O O . LYS A 1 127 ? 4.202 -12.026 -19.223 1.00 64.50 127 LYS A O 1
ATOM 937 N N . LYS A 1 128 ? 4.092 -13.875 -20.490 1.00 53.59 128 LYS A N 1
ATOM 938 C CA . LYS A 1 128 ? 2.650 -14.097 -20.299 1.00 53.59 128 LYS A CA 1
ATOM 939 C C . LYS A 1 128 ? 2.346 -14.225 -18.803 1.00 53.59 128 LYS A C 1
ATOM 941 O O . LYS A 1 128 ? 2.837 -15.143 -18.149 1.00 53.59 128 LYS A O 1
ATOM 946 N N . VAL A 1 129 ? 1.510 -13.327 -18.290 1.00 51.53 129 VAL A N 1
ATOM 947 C CA . VAL A 1 129 ? 0.905 -13.444 -16.961 1.00 51.53 129 VAL A CA 1
ATOM 948 C C . VAL A 1 129 ? -0.014 -14.666 -17.013 1.00 51.53 129 VAL A C 1
ATOM 950 O O . VAL A 1 129 ? -1.036 -14.636 -17.699 1.00 51.53 129 VAL A O 1
ATOM 953 N N . LYS A 1 130 ? 0.384 -15.777 -16.382 1.00 45.09 130 LYS A N 1
ATOM 954 C CA . LYS A 1 130 ? -0.531 -16.904 -16.163 1.00 45.09 130 LYS A CA 1
ATOM 955 C C . LYS A 1 130 ? -1.587 -16.414 -15.171 1.00 45.09 130 LYS A C 1
ATOM 957 O O . LYS A 1 130 ? -1.228 -16.062 -14.050 1.00 45.09 130 LYS A O 1
ATOM 962 N N . GLY A 1 131 ? -2.819 -16.276 -15.660 1.00 38.38 131 GLY A N 1
ATOM 963 C CA . GLY A 1 131 ? -3.996 -15.941 -14.859 1.00 38.38 131 GLY A CA 1
ATOM 964 C C . GLY A 1 131 ? -4.434 -17.097 -13.981 1.00 38.38 131 GLY A C 1
ATOM 965 O O . GLY A 1 131 ? -4.100 -18.252 -14.333 1.00 38.38 131 GLY A O 1
#

Sequence (131 aa):
MSTPSLGETLSPIHPPLTVEAAIELLTKLKWAGHGNDTISIAYEPGHATIGATPSVAVTGFTVGFDWNHGKIFANTETKLGVGGPVLESLRARYNAMSEALYKIGAIANDGRAPDERLAAIKSVCGKKVKG

Organism: NCBI:txid1825523

Radius of gyration: 23.71 Å; chains: 1; bounding box: 45×61×67 Å

pLDDT: mean 71.35, std 13.22, range [38.38, 88.31]

Foldseek 3Di:
DDDDDPDDDPDPPDPPQALVNVQVVLVCVCVVPPPPDFDWDFADDPDDDDDDGDIFGFPGKDDDPPVRPRDIDTHTPDDRDDDDPVVVVVVLVVVLVVVLVVQLVVLVPDPDDPVVSVVSNCVSVVPDDPD